Protein AF-A0A8K0IIH4-F1 (afdb_monomer_lite)

InterPro domains:
  IPR029063 S-adenosyl-L-methionine-dependent methyltransferase superfamily [SSF53335] (33-68)
  IPR055135 Protein arginine N-methyltransferase domain [PF22528] (34-67)

Sequence (88 aa):
MFPSNNHLHFPLANSTLDLYAHDSSHRKKRVKSDEVIVLSTAPEDSPTHWQQTMLYFYEPIEVKQDQHGRFFNIISEQGEPEIFTHSP

Foldseek 3Di:
DDDDDDDDDDDDDDDDDDPPDDDDDDDDDDPPPVPDDDDDCDPPDDHDPVHDDDDDDPDDDDDDPPDDDDDDDDDDDDDDPPPPPDDD

Secondary structure (DSSP, 8-state):
-PPPP--------S---S--S---------------------TTSPP-TT-------SS-----TT----------PPPP--------

Radius of gyration: 26.53 Å; chains: 1; bounding box: 59×45×70 Å

pLDDT: mean 71.57, std 21.25, range [36.09, 96.44]

Structure (mmCIF, N/CA/C/O backbone):
data_AF-A0A8K0IIH4-F1
#
_entry.id   AF-A0A8K0IIH4-F1
#
loop_
_atom_site.group_PDB
_atom_site.id
_atom_site.type_symbol
_atom_site.label_atom_id
_atom_site.label_alt_id
_atom_site.label_comp_id
_atom_site.label_asym_id
_atom_site.label_entity_id
_atom_site.label_seq_id
_atom_site.pdbx_PDB_ins_code
_atom_site.Cartn_x
_atom_site.Cartn_y
_atom_site.Cartn_z
_atom_site.occupancy
_atom_site.B_iso_or_equiv
_atom_site.auth_seq_id
_atom_site.auth_comp_id
_atom_site.auth_asym_id
_atom_site.auth_atom_id
_atom_site.pdbx_PDB_model_num
ATOM 1 N N . MET A 1 1 ? 23.883 -31.607 0.222 1.00 36.22 1 MET A N 1
ATOM 2 C CA . MET A 1 1 ? 22.835 -31.617 -0.820 1.00 36.22 1 MET A CA 1
ATOM 3 C C . MET A 1 1 ? 22.558 -30.162 -1.167 1.00 36.22 1 MET A C 1
ATOM 5 O O . MET A 1 1 ? 22.055 -29.448 -0.315 1.00 36.22 1 MET A O 1
ATOM 9 N N . PHE A 1 2 ? 23.028 -29.691 -2.325 1.00 43.12 2 PHE A N 1
ATOM 10 C CA . PHE A 1 2 ? 22.830 -28.310 -2.797 1.00 43.12 2 PHE A CA 1
ATOM 11 C C . PHE A 1 2 ? 21.591 -28.258 -3.702 1.00 43.12 2 PHE A C 1
ATOM 13 O O . PHE A 1 2 ? 21.375 -29.229 -4.434 1.00 43.12 2 PHE A O 1
ATOM 20 N N . PRO A 1 3 ? 20.789 -27.179 -3.710 1.00 48.16 3 PRO A N 1
ATOM 21 C CA . PRO A 1 3 ? 19.694 -27.075 -4.661 1.00 48.16 3 PRO A CA 1
ATOM 22 C C . PRO A 1 3 ? 20.225 -26.637 -6.034 1.00 48.16 3 PRO A C 1
ATOM 24 O O . PRO A 1 3 ? 21.029 -25.712 -6.142 1.00 48.16 3 PRO A O 1
ATOM 27 N N . SER A 1 4 ? 19.779 -27.335 -7.082 1.00 44.12 4 SER A N 1
ATOM 28 C CA . SER A 1 4 ? 20.041 -26.992 -8.484 1.00 44.12 4 SER A CA 1
ATOM 29 C C . SER A 1 4 ? 18.994 -26.004 -8.993 1.00 44.12 4 SER A C 1
ATOM 31 O O . SER A 1 4 ? 17.795 -26.197 -8.805 1.00 44.12 4 SER A O 1
ATOM 33 N N . ASN A 1 5 ? 19.484 -24.948 -9.634 1.00 40.75 5 ASN A N 1
ATOM 34 C CA . ASN A 1 5 ? 18.723 -23.864 -10.235 1.00 40.75 5 ASN A CA 1
ATOM 35 C C . ASN A 1 5 ? 18.118 -24.336 -11.569 1.00 40.75 5 ASN A C 1
ATOM 37 O O . ASN A 1 5 ? 18.876 -24.717 -12.460 1.00 40.75 5 ASN A O 1
ATOM 41 N N . ASN A 1 6 ? 16.789 -24.305 -11.721 1.00 53.28 6 ASN A N 1
ATOM 42 C CA . ASN A 1 6 ? 16.136 -24.640 -12.986 1.00 53.28 6 ASN A CA 1
ATOM 43 C C . ASN A 1 6 ? 15.489 -23.415 -13.636 1.00 53.28 6 ASN A C 1
ATOM 45 O O . ASN A 1 6 ? 14.629 -22.732 -13.087 1.00 53.28 6 ASN A O 1
ATOM 49 N N . HIS A 1 7 ? 15.986 -23.211 -14.846 1.00 49.00 7 HIS A N 1
ATOM 50 C CA . HIS A 1 7 ? 15.682 -22.253 -15.884 1.00 49.00 7 HIS A CA 1
ATOM 51 C C . HIS A 1 7 ? 14.183 -22.139 -16.225 1.00 49.00 7 HIS A C 1
ATOM 53 O O . HIS A 1 7 ? 13.486 -23.134 -16.411 1.00 49.00 7 HIS A O 1
ATOM 59 N N . LEU A 1 8 ? 13.750 -20.883 -16.350 1.00 44.19 8 LEU A N 1
ATOM 60 C CA . LEU A 1 8 ? 12.522 -20.341 -16.939 1.00 44.19 8 LEU A CA 1
ATOM 61 C C . LEU A 1 8 ? 11.788 -21.283 -17.916 1.00 44.19 8 LEU A C 1
ATOM 63 O O . LEU A 1 8 ? 12.314 -21.618 -18.979 1.00 44.19 8 LEU A O 1
ATOM 67 N N . HIS A 1 9 ? 10.540 -21.624 -17.582 1.00 40.59 9 HIS A N 1
ATOM 68 C CA . HIS A 1 9 ? 9.594 -22.320 -18.455 1.00 40.59 9 HIS A CA 1
ATOM 69 C C . HIS A 1 9 ? 8.492 -21.328 -18.872 1.00 40.59 9 HIS A C 1
ATOM 71 O O . HIS A 1 9 ? 7.551 -21.079 -18.122 1.00 40.59 9 HIS A O 1
ATOM 77 N N . PHE A 1 10 ? 8.627 -20.725 -20.055 1.00 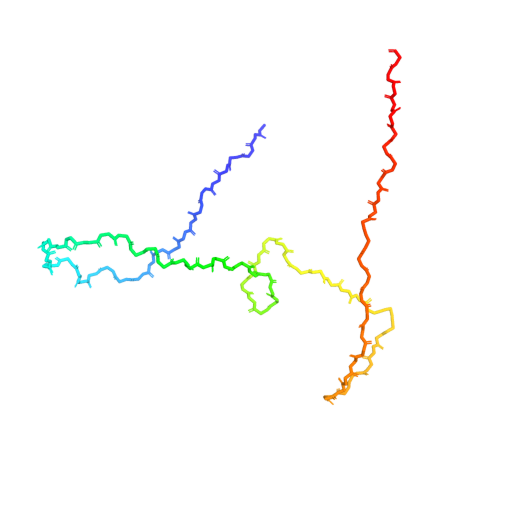37.41 10 PHE A N 1
ATOM 78 C CA . PHE A 1 10 ? 7.532 -20.006 -20.715 1.00 37.41 10 PHE A CA 1
ATOM 79 C C . PHE A 1 10 ? 6.697 -21.023 -21.513 1.00 37.41 10 PHE A C 1
ATOM 81 O O . PHE A 1 10 ? 7.285 -21.780 -22.291 1.00 37.41 10 PHE A O 1
ATOM 88 N N . PRO A 1 11 ? 5.359 -21.085 -21.373 1.00 43.97 11 PRO A N 1
ATOM 89 C CA . PRO A 1 11 ? 4.548 -21.968 -22.199 1.00 43.97 11 PRO A CA 1
ATOM 90 C C . PRO A 1 11 ? 4.318 -21.325 -23.575 1.00 43.97 11 PRO A C 1
ATOM 92 O O . PRO A 1 11 ? 3.524 -20.399 -23.721 1.00 43.97 11 PRO A O 1
ATOM 95 N N . LEU A 1 12 ? 5.009 -21.839 -24.595 1.00 43.03 12 LEU A N 1
ATOM 96 C CA . LEU A 1 12 ? 4.638 -21.667 -25.998 1.00 43.03 12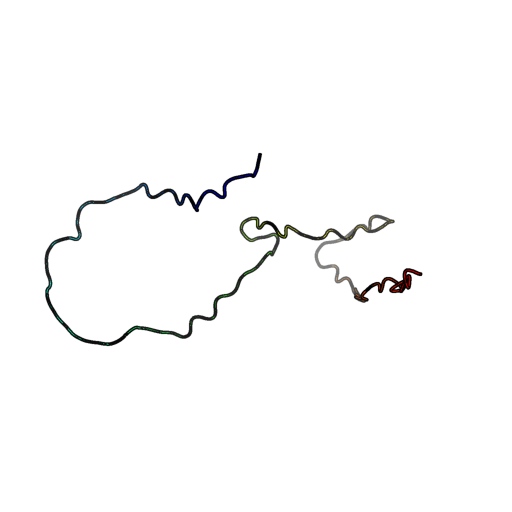 LEU A CA 1
ATOM 97 C C . LEU A 1 12 ? 3.645 -22.772 -26.372 1.00 43.03 12 LEU A C 1
ATOM 99 O O . LEU A 1 12 ? 4.038 -23.911 -26.608 1.00 43.03 12 LEU A O 1
ATOM 103 N N . ALA A 1 13 ? 2.366 -22.426 -26.454 1.00 42.50 13 ALA A N 1
ATOM 104 C CA . ALA A 1 13 ? 1.388 -23.174 -27.230 1.00 42.50 13 ALA A CA 1
ATOM 105 C C . ALA A 1 13 ? 0.307 -22.199 -27.699 1.00 42.50 13 ALA A C 1
ATOM 107 O O . ALA A 1 13 ? -0.582 -21.836 -26.935 1.00 42.50 13 ALA A O 1
ATOM 108 N N . ASN A 1 14 ? 0.454 -21.701 -28.930 1.00 42.53 14 ASN A N 1
ATOM 109 C CA . ASN A 1 14 ? -0.569 -21.814 -29.971 1.00 42.53 14 ASN A CA 1
ATOM 110 C C . ASN A 1 14 ? -0.077 -21.168 -31.281 1.00 42.53 14 ASN A C 1
ATOM 112 O O . ASN A 1 14 ? 0.340 -20.013 -31.302 1.00 42.53 14 ASN A O 1
ATOM 116 N N . SER A 1 15 ? -0.197 -21.949 -32.363 1.00 39.28 15 SER A N 1
ATOM 117 C CA . SER A 1 15 ? -0.238 -21.524 -33.775 1.00 39.28 15 SER A CA 1
ATOM 118 C C . SER A 1 15 ? 1.093 -21.336 -34.523 1.00 39.28 15 SER A C 1
ATOM 120 O O . SER A 1 15 ? 1.421 -20.253 -34.997 1.00 39.28 15 SER A O 1
ATOM 122 N N . THR A 1 16 ? 1.825 -22.435 -34.723 1.00 45.75 16 THR A N 1
ATOM 123 C CA . THR A 1 16 ? 2.842 -22.580 -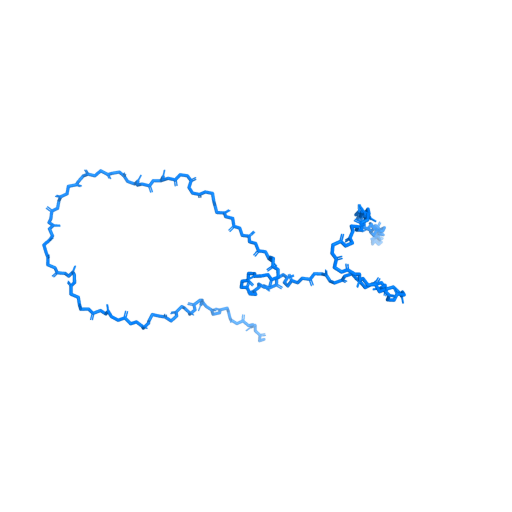35.781 1.00 45.75 16 THR A CA 1
ATOM 124 C C . THR A 1 16 ? 2.193 -23.202 -37.019 1.00 45.75 16 THR A C 1
ATOM 126 O O . THR A 1 16 ? 1.893 -24.389 -36.983 1.00 45.75 16 THR A O 1
ATOM 129 N N . LEU A 1 17 ? 1.953 -22.394 -38.058 1.00 49.97 17 LEU A N 1
ATOM 130 C CA . LEU A 1 17 ? 1.680 -22.694 -39.485 1.00 49.97 17 LEU A CA 1
ATOM 131 C C . LEU A 1 17 ? 1.046 -21.391 -40.019 1.00 49.97 17 LEU A C 1
ATOM 133 O O . LEU A 1 17 ? -0.086 -21.092 -39.671 1.00 49.97 17 LEU A O 1
ATOM 137 N N . ASP A 1 18 ? 1.789 -20.407 -40.540 1.00 44.84 18 ASP A N 1
ATOM 138 C CA . ASP A 1 18 ? 1.867 -20.190 -41.998 1.00 44.84 18 ASP A CA 1
ATOM 139 C C . ASP A 1 18 ? 2.724 -18.950 -42.367 1.00 44.84 18 ASP A C 1
ATOM 141 O O . ASP A 1 18 ? 2.282 -18.090 -43.122 1.00 44.84 18 ASP A O 1
ATOM 145 N N . LEU A 1 19 ? 3.945 -18.773 -41.844 1.00 45.03 19 LEU A N 1
ATOM 146 C CA . LEU A 1 19 ? 4.776 -17.610 -42.242 1.00 45.03 19 LEU A CA 1
ATOM 147 C C . LEU A 1 19 ? 6.243 -17.935 -42.562 1.00 45.03 19 LEU A C 1
ATOM 149 O O . LEU A 1 19 ? 7.124 -17.092 -42.418 1.00 45.03 19 LEU A O 1
ATOM 153 N N . TYR A 1 20 ? 6.507 -19.136 -43.082 1.00 47.00 20 TYR A N 1
ATOM 154 C CA . TYR A 1 20 ? 7.772 -19.451 -43.760 1.00 47.00 20 TYR A CA 1
ATOM 155 C C . TYR A 1 20 ? 7.561 -19.611 -45.265 1.00 47.00 20 TYR A C 1
ATOM 157 O O . TYR A 1 20 ? 7.736 -20.689 -45.823 1.00 47.00 20 TYR A O 1
ATOM 165 N N . ALA A 1 21 ? 7.210 -18.523 -45.944 1.00 46.75 21 ALA A N 1
ATOM 166 C CA . ALA A 1 21 ? 7.460 -18.409 -47.372 1.00 46.75 21 ALA A CA 1
ATOM 167 C C . ALA A 1 21 ? 7.644 -16.936 -47.741 1.00 46.75 21 ALA A C 1
ATOM 169 O O . ALA A 1 21 ? 6.727 -16.140 -47.594 1.00 46.75 21 ALA A O 1
ATOM 170 N N . HIS A 1 22 ? 8.823 -16.635 -48.291 1.00 43.53 22 HIS A N 1
ATOM 171 C CA . HIS A 1 22 ? 9.137 -15.410 -49.028 1.00 43.53 22 HIS A CA 1
ATOM 172 C C . HIS A 1 22 ? 9.429 -14.158 -48.179 1.00 43.53 22 HIS A C 1
ATOM 174 O O . HIS A 1 22 ? 8.548 -13.389 -47.832 1.00 43.53 22 HIS A O 1
ATOM 180 N N . ASP A 1 23 ? 10.700 -13.893 -47.887 1.00 36.09 23 ASP A N 1
ATOM 181 C CA . ASP A 1 23 ? 11.486 -13.017 -48.762 1.00 36.09 23 ASP A CA 1
ATOM 182 C C . ASP A 1 23 ? 12.898 -12.828 -48.191 1.00 36.09 23 ASP A C 1
ATOM 184 O O . ASP A 1 23 ? 13.143 -12.647 -46.996 1.00 36.09 23 ASP A O 1
ATOM 188 N N . SER A 1 24 ? 13.847 -12.942 -49.099 1.00 47.09 24 SER A N 1
ATOM 189 C CA . SER A 1 24 ? 15.271 -12.814 -48.901 1.00 47.09 24 SER A CA 1
ATOM 190 C C . SER A 1 24 ? 15.702 -11.366 -49.108 1.00 47.09 24 SER A C 1
ATOM 192 O O . SER A 1 24 ? 15.479 -10.785 -50.162 1.00 47.09 24 SER A O 1
ATOM 194 N N . SER A 1 25 ? 16.509 -10.870 -48.170 1.00 56.09 25 SER A N 1
ATOM 195 C CA . SER A 1 25 ? 17.310 -9.648 -48.284 1.00 56.09 25 SER A CA 1
ATOM 196 C C . SER A 1 25 ? 16.524 -8.335 -48.194 1.00 56.09 25 SER A C 1
ATOM 198 O O . SER A 1 25 ? 15.736 -8.017 -49.059 1.00 56.09 25 SER A O 1
ATOM 200 N N . HIS A 1 26 ? 16.829 -7.527 -47.173 1.00 44.41 26 HIS A N 1
ATOM 201 C CA . HIS A 1 26 ? 17.205 -6.112 -47.299 1.00 44.41 26 HIS A CA 1
ATOM 202 C C . HIS A 1 26 ? 17.571 -5.537 -45.916 1.00 44.41 26 HIS A C 1
ATOM 204 O O . HIS A 1 26 ? 16.744 -5.204 -45.082 1.00 44.41 26 HIS A O 1
ATOM 210 N N . ARG A 1 27 ? 18.882 -5.441 -45.684 1.00 52.25 27 ARG A N 1
ATOM 211 C CA . ARG A 1 27 ? 19.606 -4.327 -45.045 1.00 52.25 27 ARG A CA 1
ATOM 212 C C . ARG A 1 27 ? 18.738 -3.282 -44.300 1.00 52.25 27 ARG A C 1
ATOM 214 O O . ARG A 1 27 ? 18.215 -2.380 -44.945 1.00 52.25 27 ARG A O 1
ATOM 221 N N . LYS A 1 28 ? 18.782 -3.271 -42.960 1.00 48.38 28 LYS A N 1
ATOM 222 C CA . LYS A 1 28 ? 19.158 -2.103 -42.118 1.00 48.38 28 LYS A CA 1
ATOM 223 C C . LYS A 1 28 ? 18.949 -2.388 -40.621 1.00 48.38 28 LYS A C 1
ATOM 225 O O . LYS A 1 28 ? 17.837 -2.534 -40.148 1.00 48.38 28 LYS A O 1
ATOM 230 N N . LYS A 1 29 ? 20.080 -2.432 -39.909 1.00 52.38 29 LYS A N 1
ATOM 231 C CA . LYS A 1 29 ? 20.343 -1.871 -38.571 1.00 52.38 29 LYS A CA 1
ATOM 232 C C . LYS A 1 29 ? 19.175 -1.882 -37.564 1.00 52.38 29 LYS A C 1
ATOM 234 O O . LYS A 1 29 ? 18.332 -1.000 -37.589 1.00 52.38 29 LYS A O 1
ATOM 239 N N . ARG A 1 30 ? 19.260 -2.837 -36.625 1.00 55.25 30 ARG A N 1
ATOM 240 C CA . ARG A 1 30 ? 18.853 -2.787 -35.205 1.00 55.25 30 ARG A CA 1
ATOM 241 C C . ARG A 1 30 ? 17.931 -1.604 -34.862 1.00 55.25 30 ARG A C 1
ATOM 243 O O . ARG A 1 30 ? 18.420 -0.514 -34.577 1.00 55.25 30 ARG A O 1
ATOM 250 N N . VAL A 1 31 ? 16.622 -1.845 -34.834 1.00 54.94 31 VAL A N 1
ATOM 251 C CA . VAL A 1 31 ? 15.679 -0.960 -34.142 1.00 54.94 31 VAL A CA 1
ATOM 252 C C . VAL A 1 31 ? 16.006 -1.077 -32.655 1.00 54.94 31 VAL A C 1
ATOM 254 O O . VAL A 1 31 ? 15.562 -1.995 -31.978 1.00 54.94 31 VAL A O 1
ATOM 257 N N . LYS A 1 32 ? 16.901 -0.220 -32.168 1.00 61.94 32 LYS A N 1
ATOM 258 C CA . LYS A 1 32 ? 16.910 0.151 -30.760 1.00 61.94 32 LYS A CA 1
ATOM 259 C C . LYS A 1 32 ? 16.129 1.449 -30.685 1.00 61.94 32 LYS A C 1
ATOM 261 O O . LYS A 1 32 ? 16.713 2.525 -30.729 1.00 61.94 32 LYS A O 1
ATOM 266 N N . SER A 1 33 ? 14.806 1.345 -30.675 1.00 59.59 33 SER A N 1
ATOM 267 C CA . SER A 1 33 ? 14.054 2.313 -29.892 1.00 59.59 33 SER A CA 1
ATOM 268 C C . SER A 1 33 ? 14.569 2.150 -28.466 1.00 59.59 33 SER A C 1
ATOM 270 O O . SER A 1 33 ? 14.655 1.022 -27.979 1.00 59.59 33 SER A O 1
ATOM 272 N N . ASP A 1 34 ? 15.012 3.238 -27.845 1.00 62.91 34 ASP A N 1
ATOM 273 C CA . ASP A 1 34 ? 15.344 3.281 -26.422 1.00 62.91 34 ASP A CA 1
ATOM 274 C C . ASP A 1 34 ? 14.053 3.064 -25.612 1.00 62.91 34 ASP A C 1
ATOM 276 O O . ASP A 1 34 ? 13.505 3.978 -25.002 1.00 62.91 34 ASP A O 1
ATOM 280 N N . GLU A 1 35 ? 13.502 1.852 -25.680 1.00 74.25 35 GLU A N 1
ATOM 281 C CA . GLU A 1 35 ? 12.392 1.416 -24.850 1.00 74.25 35 GLU A CA 1
ATOM 282 C C . GLU A 1 35 ? 12.928 1.289 -23.429 1.00 74.25 35 GLU A C 1
ATOM 284 O O . GLU A 1 35 ? 13.708 0.393 -23.096 1.00 74.25 35 GLU A O 1
ATOM 289 N N . VAL A 1 36 ? 12.551 2.256 -22.598 1.00 84.56 36 VAL A N 1
ATO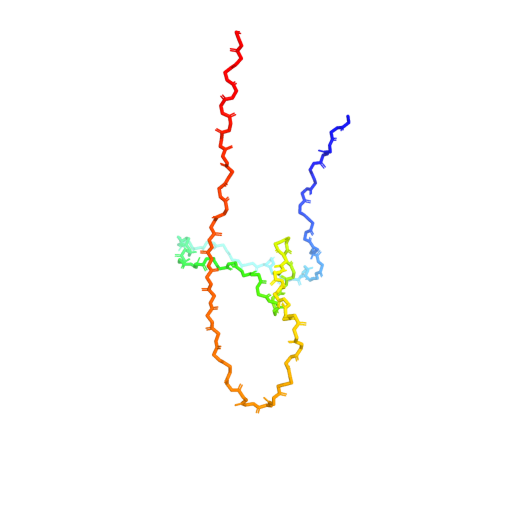M 290 C CA . VAL A 1 36 ? 12.833 2.235 -21.170 1.00 84.56 36 VAL A CA 1
ATOM 291 C C . VAL A 1 36 ? 12.057 1.068 -20.573 1.00 84.56 36 VAL A C 1
ATOM 293 O O . VAL A 1 36 ? 10.829 1.059 -20.575 1.00 84.56 36 VAL A O 1
ATOM 296 N N . ILE A 1 37 ? 12.780 0.070 -20.071 1.00 85.69 37 ILE A N 1
ATOM 297 C CA . ILE A 1 37 ? 12.169 -1.047 -19.355 1.00 85.69 37 ILE A CA 1
ATOM 298 C C . ILE A 1 37 ? 11.695 -0.523 -18.000 1.00 85.69 37 ILE A C 1
ATOM 300 O O . ILE A 1 37 ? 12.505 -0.090 -17.180 1.00 85.69 37 ILE A O 1
ATOM 304 N N . VAL A 1 38 ? 10.384 -0.581 -17.770 1.00 87.81 38 VAL A N 1
ATOM 305 C CA . VAL A 1 38 ? 9.758 -0.275 -16.482 1.00 87.81 38 VAL A CA 1
ATOM 306 C C . VAL A 1 38 ? 9.304 -1.585 -15.855 1.00 87.81 38 VAL A C 1
ATOM 308 O O . VAL A 1 38 ? 8.599 -2.370 -16.484 1.00 87.81 38 VAL A O 1
ATOM 311 N N . LEU A 1 39 ? 9.726 -1.823 -14.616 1.00 88.75 39 LEU A N 1
ATOM 312 C CA . LEU A 1 39 ? 9.258 -2.937 -13.801 1.00 88.75 39 LEU A CA 1
ATOM 313 C C . LEU A 1 39 ? 8.463 -2.362 -12.633 1.00 88.75 39 LEU A C 1
ATOM 315 O O . LEU A 1 39 ? 8.938 -1.460 -11.946 1.00 88.75 39 LEU A O 1
ATOM 319 N N . SER A 1 40 ? 7.261 -2.888 -12.432 1.00 90.06 40 SER A N 1
ATOM 320 C CA . SER A 1 40 ? 6.324 -2.455 -11.403 1.00 90.06 40 SER A CA 1
ATOM 321 C C . SER A 1 40 ? 5.996 -3.625 -10.482 1.00 90.06 40 SER A C 1
ATOM 323 O O . SER A 1 40 ? 6.021 -4.787 -10.891 1.00 90.06 40 SER A O 1
ATOM 325 N N . THR A 1 41 ? 5.712 -3.309 -9.224 1.00 94.69 41 THR A N 1
ATOM 326 C CA . THR A 1 41 ? 5.155 -4.252 -8.252 1.00 94.69 41 THR A CA 1
ATOM 327 C C . THR A 1 41 ? 3.752 -3.842 -7.822 1.00 94.69 41 THR A C 1
ATOM 329 O O . THR A 1 41 ? 3.258 -4.384 -6.842 1.00 94.69 41 THR A O 1
ATOM 332 N N . ALA A 1 42 ? 3.119 -2.892 -8.517 1.00 95.19 42 ALA A N 1
ATOM 333 C CA . ALA A 1 42 ? 1.817 -2.356 -8.148 1.00 95.19 42 ALA A CA 1
ATOM 334 C C . ALA A 1 42 ? 0.765 -3.472 -7.969 1.00 95.19 42 ALA A C 1
ATOM 336 O O . ALA A 1 42 ? 0.836 -4.503 -8.643 1.00 95.19 42 ALA A O 1
ATOM 337 N N . PRO A 1 43 ? -0.198 -3.307 -7.049 1.00 91.62 43 PRO A N 1
ATOM 338 C CA . PRO A 1 43 ? -1.172 -4.353 -6.735 1.00 91.62 43 PRO A CA 1
ATOM 339 C C . PRO A 1 43 ? -2.069 -4.741 -7.921 1.00 91.62 43 PRO A C 1
ATOM 341 O O . PRO A 1 43 ? -2.611 -5.845 -7.937 1.00 91.62 43 PRO A O 1
ATOM 344 N N . GLU A 1 44 ? -2.234 -3.852 -8.897 1.00 95.06 44 GLU A N 1
ATOM 345 C CA . GLU A 1 44 ? -2.952 -4.093 -10.149 1.00 95.06 44 GLU A CA 1
ATOM 346 C C . GLU A 1 44 ? -2.162 -4.912 -11.185 1.00 95.06 44 GLU A C 1
ATOM 348 O O . GLU A 1 44 ? -2.763 -5.450 -12.118 1.00 95.06 44 GLU A O 1
ATOM 353 N N . ASP A 1 45 ? -0.841 -5.028 -11.027 1.00 93.00 45 ASP A N 1
ATOM 354 C CA . ASP A 1 45 ? 0.039 -5.751 -11.945 1.00 93.00 45 ASP A CA 1
ATOM 355 C C . ASP A 1 45 ? 0.176 -7.240 -11.575 1.00 93.00 45 ASP A C 1
ATOM 357 O O . ASP A 1 45 ? -0.270 -7.721 -10.531 1.00 93.00 45 ASP A O 1
ATOM 361 N N . SER A 1 46 ? 0.816 -8.018 -12.456 1.00 92.19 46 SER A N 1
ATOM 362 C CA . SER A 1 46 ? 1.078 -9.440 -12.193 1.00 92.19 46 SER A CA 1
ATOM 363 C C . SER A 1 46 ? 1.975 -9.636 -10.954 1.00 92.19 46 SER A C 1
ATOM 365 O O . SER A 1 46 ? 2.962 -8.913 -10.806 1.00 92.19 46 SER A O 1
ATOM 367 N N . PRO A 1 47 ? 1.713 -10.643 -10.092 1.00 94.44 47 PRO A N 1
ATOM 368 C CA . PRO A 1 47 ? 2.484 -10.853 -8.867 1.00 94.44 47 PRO A CA 1
ATOM 369 C C . PRO A 1 47 ? 3.989 -11.031 -9.103 1.00 94.44 47 PRO A C 1
ATOM 371 O O . PRO A 1 47 ? 4.415 -11.807 -9.961 1.00 94.44 47 PRO A O 1
ATOM 374 N N . THR A 1 48 ? 4.800 -10.370 -8.274 1.00 95.31 48 THR A N 1
ATOM 375 C CA . THR A 1 48 ? 6.267 -10.500 -8.257 1.00 95.31 48 THR A CA 1
ATOM 376 C C . THR A 1 48 ? 6.751 -11.105 -6.934 1.00 95.31 48 THR A C 1
ATOM 378 O O . THR A 1 48 ? 5.998 -11.191 -5.963 1.00 95.31 48 THR A O 1
ATOM 381 N N . HIS A 1 49 ? 8.031 -11.489 -6.848 1.00 95.88 49 HIS A N 1
ATOM 382 C CA . HIS A 1 49 ? 8.625 -11.959 -5.586 1.00 95.88 49 HIS A CA 1
ATOM 383 C C . HIS A 1 49 ? 8.630 -10.889 -4.479 1.00 95.88 49 HIS A C 1
ATOM 385 O O . HIS A 1 49 ? 8.588 -11.233 -3.303 1.00 95.88 49 HIS A O 1
ATOM 391 N N . TRP A 1 50 ? 8.656 -9.605 -4.848 1.00 92.75 50 TRP A N 1
ATOM 392 C CA . TRP A 1 50 ? 8.722 -8.485 -3.906 1.00 92.75 50 TRP A CA 1
ATOM 393 C C . TRP A 1 50 ? 7.381 -8.198 -3.219 1.00 92.75 50 TRP A C 1
ATOM 395 O O . TRP A 1 50 ? 7.360 -7.456 -2.242 1.00 92.75 50 TRP A O 1
ATOM 405 N N . GLN A 1 51 ? 6.289 -8.825 -3.678 1.00 94.06 51 GLN A N 1
ATOM 406 C CA . GLN A 1 51 ? 4.939 -8.670 -3.124 1.00 94.06 51 GLN A CA 1
ATOM 407 C C . GLN A 1 51 ? 4.599 -7.189 -2.845 1.00 94.06 51 GLN A C 1
ATOM 409 O O . GLN A 1 51 ? 5.016 -6.315 -3.606 1.00 94.06 51 GLN A O 1
ATOM 414 N N . GLN A 1 52 ? 3.809 -6.907 -1.804 1.00 96.44 52 GLN A N 1
ATOM 415 C CA . GLN A 1 52 ? 3.420 -5.568 -1.358 1.00 96.44 52 GLN A CA 1
ATOM 416 C C . GLN A 1 52 ? 3.573 -5.442 0.162 1.00 96.44 52 GLN A C 1
ATOM 418 O O . GLN A 1 52 ? 3.372 -6.411 0.895 1.00 96.44 52 GLN A O 1
ATOM 423 N N . THR A 1 53 ? 3.879 -4.233 0.636 1.00 94.00 53 THR A N 1
ATOM 424 C CA . THR A 1 53 ? 3.987 -3.926 2.070 1.00 94.00 53 THR A CA 1
ATOM 425 C C . THR A 1 53 ? 2.687 -3.306 2.570 1.00 94.00 53 THR A C 1
ATOM 427 O O . THR A 1 53 ? 2.310 -2.217 2.143 1.00 94.00 53 THR A O 1
ATOM 430 N N . MET A 1 54 ? 2.015 -3.980 3.505 1.00 93.88 54 MET A N 1
ATOM 431 C CA . MET A 1 54 ? 0.763 -3.50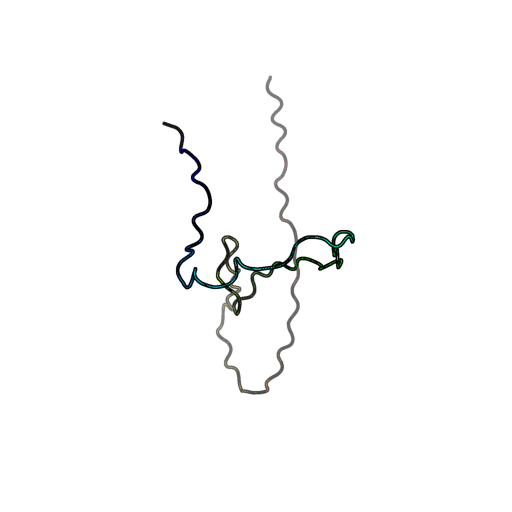1 4.095 1.00 93.88 54 MET A CA 1
ATOM 432 C C . MET A 1 54 ? 1.027 -2.654 5.340 1.00 93.88 54 MET A C 1
ATOM 434 O O . MET A 1 54 ? 1.690 -3.103 6.275 1.00 93.88 54 MET A O 1
ATOM 438 N N . LEU A 1 55 ? 0.456 -1.449 5.373 1.00 91.81 55 LEU A N 1
ATOM 439 C CA . LEU A 1 55 ? 0.437 -0.582 6.550 1.00 91.81 55 LEU A CA 1
ATOM 440 C C . LEU A 1 55 ? -0.970 -0.608 7.148 1.00 91.81 55 LEU A C 1
ATOM 442 O O . LEU A 1 55 ? -1.921 -0.136 6.528 1.00 91.81 55 LEU A O 1
ATOM 446 N N . TYR A 1 56 ? -1.105 -1.180 8.341 1.00 92.62 56 TYR A N 1
ATOM 447 C CA . TYR A 1 56 ? -2.389 -1.271 9.032 1.00 92.62 56 TYR A CA 1
ATOM 448 C C . TYR A 1 56 ? -2.582 -0.093 9.982 1.00 92.62 56 TYR A C 1
ATOM 450 O O . TYR A 1 56 ? -1.674 0.276 10.728 1.00 92.62 56 TYR A O 1
ATOM 458 N N . PHE A 1 57 ? -3.790 0.467 9.991 1.00 92.69 57 PHE A N 1
ATOM 459 C CA . PHE A 1 57 ? -4.202 1.407 11.027 1.00 92.69 57 PHE A CA 1
ATOM 460 C C . PHE A 1 57 ? -4.569 0.640 12.296 1.00 92.69 57 PHE A C 1
ATOM 462 O O . PHE A 1 57 ? -5.283 -0.359 12.233 1.00 92.69 57 PHE A O 1
ATOM 469 N N . TYR A 1 58 ? -4.086 1.118 13.446 1.00 93.12 58 TYR A N 1
ATOM 470 C CA . TYR A 1 58 ? -4.431 0.532 14.743 1.00 93.12 58 TYR A CA 1
ATOM 471 C C . TYR A 1 58 ? -5.933 0.654 15.035 1.00 93.12 58 TYR A C 1
ATOM 473 O O . TYR A 1 58 ? -6.554 -0.276 15.539 1.00 93.12 58 TYR A O 1
ATOM 481 N N . GLU A 1 59 ? -6.519 1.791 14.666 1.00 94.31 59 GLU A N 1
ATOM 482 C CA . GLU A 1 59 ? -7.954 2.036 14.727 1.00 94.31 59 GLU A CA 1
ATOM 483 C C . GLU A 1 59 ? -8.501 2.102 13.291 1.00 94.31 59 GLU A C 1
ATOM 485 O O . GLU A 1 59 ? -8.053 2.956 12.518 1.00 94.31 59 GLU A O 1
ATOM 490 N N . PRO A 1 60 ? -9.414 1.195 12.887 1.00 93.38 60 PRO A N 1
ATOM 491 C CA . PRO A 1 60 ? -10.025 1.238 11.565 1.00 93.38 60 PRO A CA 1
ATOM 492 C C . PRO A 1 60 ? -10.761 2.556 11.342 1.00 93.38 60 PRO A C 1
ATOM 494 O O . PRO A 1 60 ? -11.507 3.019 12.200 1.00 93.38 60 PRO A O 1
ATOM 497 N N . ILE A 1 61 ? -10.575 3.143 10.165 1.00 91.50 61 ILE A N 1
ATOM 498 C CA . ILE A 1 61 ? -11.175 4.430 9.820 1.00 91.50 61 ILE A CA 1
ATOM 499 C C . ILE A 1 61 ? -12.337 4.174 8.863 1.00 91.50 61 ILE A C 1
ATOM 501 O O . ILE A 1 61 ? -12.153 3.567 7.807 1.00 91.50 61 ILE A O 1
ATOM 505 N N . GLU A 1 62 ? -13.531 4.654 9.210 1.00 93.56 62 GLU A N 1
ATOM 506 C CA . GLU A 1 62 ? -14.663 4.667 8.283 1.00 93.56 62 GLU A CA 1
ATOM 507 C C . GLU A 1 62 ? -14.416 5.694 7.176 1.00 93.56 62 GLU A C 1
ATOM 509 O O . GLU A 1 62 ? -14.179 6.875 7.440 1.00 93.56 62 GLU A O 1
ATOM 514 N N . VAL A 1 63 ? -14.493 5.243 5.927 1.00 93.06 63 VAL A N 1
ATOM 515 C CA . VAL A 1 63 ? -14.282 6.090 4.752 1.00 93.06 63 VAL A CA 1
ATOM 516 C C . VAL A 1 63 ? -15.569 6.241 3.955 1.00 93.06 63 VAL A C 1
ATOM 518 O O . VAL A 1 63 ? -16.338 5.291 3.790 1.00 93.06 63 VAL A O 1
ATOM 521 N N . LYS A 1 64 ? -15.801 7.452 3.444 1.00 94.56 64 LYS A N 1
ATOM 522 C CA . LYS A 1 64 ? -16.864 7.738 2.472 1.00 94.56 64 LYS A CA 1
ATOM 523 C C . LYS A 1 64 ? -16.261 7.903 1.083 1.00 94.56 64 LYS A C 1
ATOM 525 O O . LYS A 1 64 ? -15.116 8.333 0.946 1.00 94.56 64 LYS A O 1
ATOM 530 N N . GLN A 1 65 ? -17.043 7.594 0.051 1.00 94.81 65 GLN A N 1
ATOM 531 C CA . GLN A 1 65 ? -16.652 7.897 -1.323 1.00 94.81 65 GLN A CA 1
ATOM 532 C C . GLN A 1 65 ? -16.354 9.403 -1.463 1.00 94.81 65 GLN A C 1
ATOM 534 O O . GLN A 1 65 ? -17.001 10.227 -0.817 1.00 94.81 65 GLN A O 1
ATOM 539 N N . ASP A 1 66 ? -15.340 9.737 -2.262 1.00 92.75 66 ASP A N 1
ATOM 540 C CA . ASP A 1 66 ? -14.855 11.102 -2.530 1.00 92.75 66 ASP A CA 1
ATOM 541 C C . ASP A 1 66 ? -14.270 11.853 -1.314 1.00 92.75 66 ASP A C 1
ATOM 543 O O . ASP A 1 66 ? -13.966 13.051 -1.374 1.00 92.75 66 ASP A O 1
ATOM 547 N N . GLN A 1 67 ? -14.038 11.149 -0.203 1.00 91.50 67 GLN A N 1
ATOM 548 C CA . GLN A 1 67 ? -13.296 11.687 0.928 1.00 91.50 67 GLN A CA 1
ATOM 549 C C . GLN A 1 67 ? -11.801 11.759 0.604 1.00 91.50 67 GLN A C 1
ATOM 551 O O . GLN A 1 67 ? -11.173 10.770 0.236 1.00 91.50 67 GLN A O 1
ATOM 556 N N . HIS A 1 68 ? -11.208 12.935 0.801 1.00 87.50 68 HIS A N 1
ATOM 557 C CA . HIS A 1 68 ? -9.778 13.142 0.598 1.00 87.50 68 HIS A CA 1
ATOM 558 C C . HIS A 1 68 ? -9.044 13.030 1.936 1.00 87.50 68 HIS A C 1
ATOM 560 O O . HIS A 1 68 ? -9.232 13.855 2.832 1.00 87.50 68 HIS A O 1
ATOM 566 N N . GLY A 1 69 ? -8.209 12.001 2.072 1.00 83.19 69 GLY A N 1
ATOM 567 C CA . GLY A 1 69 ? -7.311 11.835 3.211 1.00 83.19 69 GLY A CA 1
ATOM 568 C C . GLY A 1 69 ? -5.991 12.571 2.989 1.00 83.19 69 GLY A C 1
ATOM 569 O O . GLY A 1 69 ? -5.437 12.558 1.891 1.00 83.19 69 GLY A O 1
ATOM 570 N N . ARG A 1 70 ? -5.467 13.213 4.036 1.00 89.81 70 ARG A N 1
ATOM 571 C CA . ARG A 1 70 ? -4.096 13.733 4.049 1.00 89.81 70 ARG A CA 1
ATOM 572 C C . ARG A 1 70 ? -3.225 12.759 4.827 1.00 89.81 70 ARG A C 1
ATOM 574 O O . ARG A 1 70 ? -3.489 12.518 5.999 1.00 89.81 70 ARG A O 1
ATOM 581 N N . PHE A 1 71 ? -2.165 12.276 4.193 1.00 86.44 71 PHE A N 1
ATOM 582 C CA . PHE A 1 71 ? -1.196 11.371 4.799 1.00 86.44 71 PHE A CA 1
ATOM 583 C C . PHE A 1 71 ? 0.212 11.937 4.628 1.00 86.44 71 PHE A C 1
ATOM 585 O O . PHE A 1 71 ? 0.493 12.636 3.654 1.00 86.44 71 PHE A O 1
ATOM 592 N N . PHE A 1 72 ? 1.092 11.642 5.577 1.00 91.62 72 PHE A N 1
ATOM 593 C CA . PHE A 1 72 ? 2.523 11.879 5.455 1.00 91.62 72 PHE A CA 1
ATOM 594 C C . PHE A 1 72 ? 3.242 10.586 5.832 1.00 91.62 72 PHE A C 1
ATOM 596 O O . PHE A 1 72 ? 2.884 9.946 6.817 1.00 91.62 72 PHE A O 1
ATOM 603 N N . ASN A 1 73 ? 4.246 10.212 5.044 1.00 89.50 73 ASN A N 1
ATOM 604 C CA . ASN A 1 73 ? 5.062 9.029 5.287 1.00 89.50 73 ASN A CA 1
ATOM 605 C C . ASN A 1 73 ? 6.492 9.487 5.569 1.00 89.50 73 ASN A C 1
ATOM 607 O O . ASN A 1 73 ? 7.026 10.325 4.842 1.00 89.50 73 ASN A O 1
ATOM 611 N N . ILE A 1 74 ? 7.107 8.936 6.611 1.00 90.50 74 ILE A N 1
ATOM 612 C CA . ILE A 1 74 ? 8.520 9.152 6.929 1.00 90.50 74 ILE A CA 1
ATOM 613 C C . ILE A 1 74 ? 9.199 7.791 6.832 1.00 90.50 74 ILE A C 1
ATOM 615 O O . ILE A 1 74 ? 8.792 6.850 7.508 1.00 90.50 74 ILE A O 1
ATOM 619 N N . ILE A 1 75 ? 10.212 7.685 5.976 1.00 89.00 75 ILE A N 1
ATOM 620 C CA . ILE A 1 75 ? 11.040 6.486 5.837 1.00 89.00 75 ILE A CA 1
ATOM 621 C C . ILE A 1 75 ? 12.377 6.792 6.504 1.00 89.00 75 ILE A C 1
ATOM 623 O O . ILE A 1 75 ? 13.004 7.804 6.197 1.00 89.00 75 ILE A O 1
ATOM 627 N N . SER A 1 76 ? 12.795 5.926 7.421 1.00 89.38 76 SER A N 1
ATOM 628 C CA . SER A 1 76 ? 14.109 5.981 8.057 1.00 89.38 76 SER A CA 1
ATOM 629 C C . SER A 1 76 ? 14.713 4.591 8.032 1.00 89.38 76 SER A C 1
ATOM 631 O O . SER A 1 76 ? 14.038 3.610 8.343 1.00 89.38 76 SER A O 1
ATOM 633 N N . GLU A 1 77 ? 15.991 4.522 7.693 1.00 91.25 77 GLU A N 1
ATOM 634 C CA . GLU A 1 77 ? 16.787 3.316 7.864 1.00 91.25 77 GLU A CA 1
ATOM 635 C C . GLU A 1 77 ? 17.042 3.095 9.362 1.00 91.25 77 GLU A C 1
ATOM 637 O O . GLU A 1 77 ? 17.272 4.051 10.108 1.00 91.25 77 GLU A O 1
ATOM 642 N N . GLN A 1 78 ? 16.941 1.846 9.815 1.00 80.88 78 GLN A N 1
ATOM 643 C CA . GLN A 1 78 ? 17.372 1.449 11.154 1.00 80.88 78 GLN A CA 1
ATOM 644 C C . GLN A 1 78 ? 18.815 0.954 11.029 1.00 80.88 78 GLN A C 1
ATOM 646 O O . GLN A 1 78 ? 19.066 -0.003 10.303 1.00 80.88 78 GLN A O 1
ATOM 651 N N . G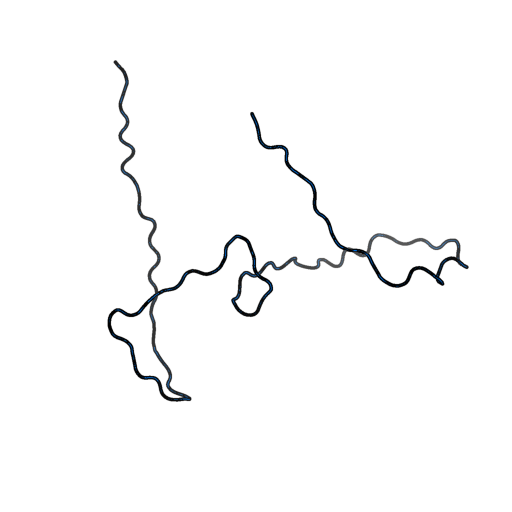LY A 1 79 ? 19.761 1.624 11.688 1.00 80.00 79 GLY A N 1
ATOM 652 C CA . GLY A 1 79 ? 21.147 1.164 11.751 1.00 80.00 79 GLY A CA 1
ATOM 653 C C . GLY A 1 79 ? 21.339 0.166 12.891 1.00 80.00 79 GLY A C 1
ATOM 654 O O . GLY A 1 79 ? 20.910 0.429 14.013 1.00 80.00 79 GLY A O 1
ATOM 655 N N . GLU A 1 80 ? 22.018 -0.947 12.626 1.00 73.12 80 GLU A N 1
ATOM 656 C CA . GLU A 1 80 ? 22.587 -1.791 13.680 1.00 73.12 80 GLU A CA 1
ATOM 657 C C . GLU A 1 80 ? 23.897 -1.151 14.175 1.00 73.12 80 GLU A C 1
ATOM 659 O O . GLU A 1 80 ? 24.702 -0.708 13.349 1.00 73.12 80 GLU A O 1
ATOM 664 N N . PRO A 1 81 ? 24.173 -1.089 15.491 1.00 66.12 81 PRO A N 1
ATOM 665 C CA . PRO A 1 81 ? 25.517 -0.774 15.947 1.00 66.12 81 PRO A CA 1
ATOM 666 C C . PRO A 1 81 ? 26.448 -1.918 15.522 1.00 66.12 81 PRO A C 1
ATOM 668 O O . PRO A 1 81 ? 26.329 -3.034 16.027 1.00 66.12 81 PRO A O 1
ATOM 671 N N . GLU A 1 82 ? 27.391 -1.656 14.610 1.00 69.19 82 GLU A N 1
ATOM 672 C CA . GLU A 1 82 ? 28.493 -2.584 14.339 1.00 69.19 82 GLU A CA 1
ATOM 673 C C . GLU A 1 82 ? 29.306 -2.767 15.627 1.00 69.19 82 GLU A C 1
ATOM 675 O O . GLU A 1 82 ? 30.176 -1.967 15.980 1.00 69.19 82 GLU A O 1
ATOM 680 N N . ILE A 1 83 ? 29.005 -3.832 16.369 1.00 66.94 83 ILE A N 1
ATOM 681 C CA . ILE A 1 83 ? 29.852 -4.293 17.460 1.00 66.94 83 ILE A CA 1
ATOM 682 C C . ILE A 1 83 ? 31.112 -4.900 16.842 1.00 66.94 83 ILE A C 1
ATOM 684 O O . ILE A 1 83 ? 31.170 -6.084 16.520 1.00 66.94 83 ILE A O 1
ATOM 688 N N . PHE A 1 84 ? 32.147 -4.079 16.668 1.00 67.19 84 PHE A N 1
ATOM 689 C CA . PHE A 1 84 ? 33.486 -4.568 16.354 1.00 67.19 84 PHE A CA 1
ATOM 690 C C . PHE A 1 84 ? 34.015 -5.367 17.549 1.00 67.19 84 PHE A C 1
ATOM 692 O O . PHE A 1 84 ? 34.696 -4.845 18.433 1.00 67.19 84 PHE A O 1
ATOM 699 N N . THR A 1 85 ? 33.697 -6.659 17.599 1.00 67.25 85 THR A N 1
ATOM 700 C CA . THR A 1 85 ? 34.389 -7.591 18.483 1.00 67.25 85 THR A CA 1
ATOM 701 C C . THR A 1 85 ? 35.775 -7.816 17.892 1.00 67.25 85 THR A C 1
ATOM 703 O O . THR A 1 85 ? 35.957 -8.655 17.007 1.00 67.25 85 THR A O 1
ATOM 706 N N . HIS A 1 86 ? 36.765 -7.046 18.340 1.00 65.38 86 HIS A N 1
ATOM 707 C CA . HIS A 1 86 ? 38.154 -7.428 18.124 1.00 65.38 86 HIS A CA 1
ATOM 708 C C . HIS A 1 86 ? 38.374 -8.774 18.827 1.00 65.38 86 HIS A C 1
ATOM 710 O O . HIS A 1 86 ? 38.248 -8.870 20.047 1.00 65.38 86 HIS A O 1
ATOM 716 N N . SER A 1 87 ? 38.620 -9.827 18.039 1.00 63.41 87 SER A N 1
ATOM 717 C CA . SER A 1 87 ? 39.121 -11.096 18.573 1.00 63.41 87 SER A CA 1
ATOM 718 C C . SER A 1 87 ? 40.503 -10.873 19.203 1.00 63.41 87 SER A C 1
ATOM 720 O O . SER A 1 87 ? 41.255 -10.051 18.673 1.00 63.41 87 SER A O 1
ATOM 722 N N . PRO A 1 88 ? 40.806 -11.559 20.321 1.00 68.50 88 PRO A N 1
ATOM 723 C CA . PRO A 1 88 ? 42.058 -11.409 21.060 1.00 68.50 88 PRO A CA 1
ATOM 724 C C . PRO A 1 88 ? 43.293 -11.857 20.271 1.00 68.50 88 PRO A C 1
ATOM 726 O O . PRO A 1 88 ? 43.160 -12.747 19.398 1.00 68.50 88 PRO A O 1
#

Organism: Cocos nucifera (NCBI:txid13894)